Protein AF-A0A410UEY9-F1 (afdb_monomer)

pLDDT: mean 83.51, std 10.95, range [48.16, 93.69]

Secondary structure (DSSP, 8-state):
----HHHHHHHHHHHHHTTTT--HHHHHHHHHHHHHHHHTT--HHHHHHHHHHHHHHHHHHHHHHTT-

Solvent-accessible surface area (backbone atoms only — not comparable to full-atom values): 3778 Å² total; per-residue (Å²): 133,86,81,50,72,67,57,55,52,50,43,48,52,51,34,56,66,76,43,80,90,55,53,72,66,48,48,53,50,15,46,47,49,16,48,53,35,41,74,74,69,42,52,71,70,56,9,36,48,51,10,35,51,51,35,54,50,55,49,54,51,50,64,54,64,78,71,115

Radius of gyration: 12.58 Å; Cα contacts (8 Å, |Δi|>4): 62; chains: 1; bounding box: 34×16×34 Å

Nearest PDB structures (foldseek):
  5cwg-assembly1_A  TM=4.911E-01  e=3.195E+00  synthetic construct
  2h9c-assembly1_A  TM=5.731E-01  e=9.046E+00  Pseudomonas aeruginosa PAO1

Sequence (68 aa):
MSVYPYDLFIMRRSVRRATNGASRDTIRRGERIAMDCLEHGRSRAESITAGTAYIRRTVRERSRGDAA

Mean predicted aligned error: 5.69 Å

Structure (mmCIF, N/CA/C/O backbone):
data_AF-A0A410UEY9-F1
#
_entry.id   AF-A0A410UEY9-F1
#
loop_
_atom_site.group_PDB
_atom_site.id
_atom_site.type_symbol
_atom_site.label_atom_id
_atom_site.label_alt_id
_atom_site.label_comp_id
_atom_site.label_asym_id
_atom_site.label_entity_id
_atom_site.label_seq_id
_atom_site.pdbx_PDB_ins_code
_atom_site.Cartn_x
_atom_site.Cartn_y
_atom_site.Cartn_z
_atom_site.occupancy
_atom_site.B_iso_or_equiv
_atom_site.auth_seq_id
_atom_site.auth_comp_id
_atom_site.auth_asym_id
_atom_site.auth_atom_id
_atom_site.pdbx_PDB_model_num
ATOM 1 N N . MET A 1 1 ? 17.161 -0.618 -10.516 1.00 54.56 1 MET A N 1
ATOM 2 C CA . MET A 1 1 ? 16.009 -0.180 -11.336 1.00 54.56 1 MET A CA 1
ATOM 3 C C . MET A 1 1 ? 15.717 1.275 -11.013 1.00 54.56 1 MET A C 1
ATOM 5 O O . MET A 1 1 ? 15.453 1.567 -9.857 1.00 54.56 1 MET A O 1
ATOM 9 N N . SER A 1 2 ? 15.807 2.189 -11.984 1.00 56.84 2 SER A N 1
ATOM 10 C CA . SER A 1 2 ? 15.358 3.573 -11.775 1.00 56.84 2 SER A CA 1
ATOM 11 C C . SER A 1 2 ? 13.834 3.598 -11.756 1.00 56.84 2 SER A C 1
ATOM 13 O O . SER A 1 2 ? 13.203 3.334 -12.776 1.00 56.84 2 SER A O 1
ATOM 15 N N . VAL A 1 3 ? 13.237 3.884 -10.599 1.00 63.97 3 VAL A N 1
ATOM 16 C CA . VAL A 1 3 ? 11.795 4.126 -10.497 1.00 63.97 3 VAL A CA 1
ATOM 17 C C . VAL A 1 3 ? 11.491 5.444 -11.202 1.00 63.97 3 VAL A C 1
ATOM 19 O O . VAL A 1 3 ? 11.957 6.503 -10.778 1.00 63.97 3 VAL A O 1
ATOM 22 N N . TYR A 1 4 ? 10.726 5.394 -12.292 1.00 77.38 4 TYR A N 1
ATOM 23 C CA . TYR A 1 4 ? 10.410 6.598 -13.049 1.00 77.38 4 TYR A CA 1
ATOM 24 C C . TYR A 1 4 ? 9.454 7.510 -12.257 1.00 77.38 4 TYR A C 1
ATOM 26 O O . TYR A 1 4 ? 8.517 7.022 -11.614 1.00 77.38 4 TYR A O 1
ATOM 34 N N . PRO A 1 5 ? 9.606 8.847 -12.345 1.00 75.81 5 PRO A N 1
ATOM 35 C CA . PRO A 1 5 ? 8.726 9.804 -11.664 1.00 75.81 5 PRO A CA 1
ATOM 36 C C . PRO A 1 5 ? 7.237 9.602 -11.992 1.00 75.81 5 PRO A C 1
ATOM 38 O O . PRO A 1 5 ? 6.360 9.829 -11.157 1.00 75.81 5 PRO A O 1
ATOM 41 N N . TYR A 1 6 ? 6.951 9.131 -13.207 1.00 79.88 6 TYR A N 1
ATOM 42 C CA . TYR A 1 6 ? 5.604 8.806 -13.665 1.00 79.88 6 TYR A CA 1
ATOM 43 C C . TYR A 1 6 ? 4.994 7.602 -12.927 1.00 79.88 6 TYR A C 1
ATOM 45 O O . TYR A 1 6 ? 3.808 7.609 -12.583 1.00 79.88 6 TYR A O 1
ATOM 53 N N . ASP A 1 7 ? 5.803 6.587 -12.622 1.00 74.56 7 ASP A N 1
ATOM 54 C CA . ASP A 1 7 ? 5.358 5.398 -11.893 1.00 74.56 7 ASP A CA 1
ATOM 55 C C . ASP A 1 7 ? 5.032 5.743 -10.445 1.00 74.56 7 ASP A C 1
ATOM 57 O O . ASP A 1 7 ? 3.982 5.353 -9.935 1.00 74.56 7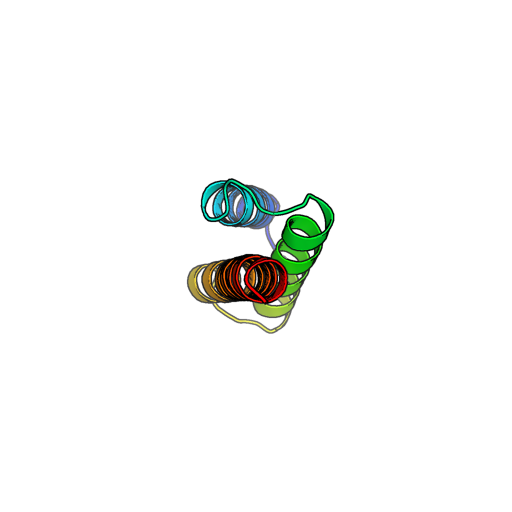 ASP A O 1
ATOM 61 N N . LEU A 1 8 ? 5.872 6.578 -9.834 1.00 79.75 8 LEU A N 1
ATOM 62 C CA . LEU A 1 8 ? 5.653 7.186 -8.524 1.00 79.75 8 LEU A CA 1
ATOM 63 C C . LEU A 1 8 ? 4.316 7.934 -8.449 1.00 79.75 8 LEU A C 1
ATOM 65 O O . LEU A 1 8 ? 3.528 7.722 -7.521 1.00 79.75 8 LEU A O 1
ATOM 69 N N . PHE A 1 9 ? 4.041 8.793 -9.434 1.00 84.69 9 PHE A N 1
ATOM 70 C CA . PHE A 1 9 ? 2.806 9.572 -9.485 1.00 84.69 9 PHE A CA 1
ATOM 71 C C . PHE A 1 9 ? 1.566 8.675 -9.558 1.00 84.69 9 PHE A C 1
ATOM 73 O O . PHE A 1 9 ? 0.623 8.842 -8.779 1.00 84.69 9 PHE A O 1
ATOM 80 N N . ILE A 1 10 ? 1.565 7.693 -10.459 1.00 83.62 10 ILE A N 1
ATOM 81 C CA . ILE A 1 10 ? 0.416 6.797 -10.606 1.00 83.62 10 ILE A CA 1
ATOM 82 C C . ILE A 1 10 ? 0.273 5.865 -9.410 1.00 83.62 10 ILE A C 1
ATOM 84 O O . ILE A 1 10 ? -0.855 5.638 -8.986 1.00 83.62 10 ILE A O 1
ATOM 88 N N . MET A 1 11 ? 1.363 5.349 -8.838 1.00 84.94 11 MET A N 1
ATOM 89 C CA . MET A 1 11 ? 1.279 4.504 -7.647 1.00 84.94 11 MET A CA 1
ATOM 90 C C . MET A 1 11 ? 0.602 5.246 -6.498 1.00 84.94 11 MET A C 1
ATOM 92 O O . MET A 1 11 ? -0.411 4.774 -5.982 1.00 84.94 11 MET A O 1
ATOM 96 N N . ARG A 1 12 ? 1.080 6.451 -6.161 1.00 84.81 12 ARG A N 1
ATOM 97 C CA . ARG A 1 12 ? 0.479 7.278 -5.101 1.00 84.81 12 ARG A CA 1
ATOM 98 C C . ARG A 1 12 ? -0.980 7.615 -5.395 1.00 84.81 12 ARG A C 1
ATOM 100 O O . ARG A 1 12 ? -1.836 7.513 -4.517 1.00 84.81 12 ARG A O 1
ATOM 107 N N . ARG A 1 13 ? -1.298 7.958 -6.648 1.00 86.25 13 ARG A N 1
ATOM 108 C CA . ARG A 1 13 ? -2.674 8.255 -7.071 1.00 86.25 13 ARG A CA 1
ATOM 109 C C . ARG A 1 13 ? -3.600 7.045 -6.927 1.00 86.25 13 ARG A C 1
ATOM 111 O O . ARG A 1 13 ? -4.714 7.199 -6.426 1.00 86.25 13 ARG A O 1
ATOM 118 N N . SER A 1 14 ? -3.157 5.867 -7.355 1.00 83.56 14 SER A N 1
ATOM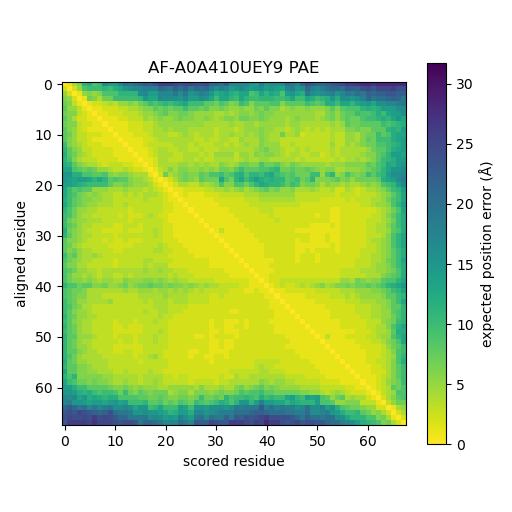 119 C CA . SER A 1 14 ? -3.929 4.624 -7.291 1.00 83.56 14 SER A CA 1
ATOM 120 C C . SER A 1 14 ? -4.148 4.171 -5.852 1.00 83.56 14 SER A C 1
ATOM 122 O O . SER A 1 14 ? -5.279 3.859 -5.480 1.00 83.56 14 SER A O 1
ATOM 124 N N . VAL A 1 15 ? -3.096 4.214 -5.028 1.00 81.94 15 VAL A N 1
ATOM 125 C CA . VAL A 1 15 ? -3.168 3.871 -3.602 1.00 81.94 15 VAL A CA 1
ATOM 126 C C . VAL A 1 15 ? -4.150 4.791 -2.880 1.00 81.94 15 VAL A C 1
ATOM 128 O O . VAL A 1 15 ? -5.059 4.305 -2.214 1.00 81.94 15 VAL A O 1
ATOM 131 N N . ARG A 1 16 ? -4.048 6.110 -3.091 1.00 83.50 16 ARG A N 1
ATOM 132 C CA . ARG A 1 16 ? -4.948 7.094 -2.474 1.00 83.50 16 ARG A CA 1
ATOM 133 C C . ARG A 1 16 ? -6.413 6.912 -2.889 1.00 83.50 16 ARG A C 1
ATOM 135 O O . ARG A 1 16 ? -7.294 7.043 -2.047 1.00 83.50 16 ARG A O 1
ATOM 142 N N . ARG A 1 17 ? -6.690 6.619 -4.168 1.00 79.69 17 ARG A N 1
ATOM 143 C CA . ARG A 1 17 ? -8.066 6.417 -4.669 1.00 79.69 17 ARG A CA 1
ATOM 144 C C . ARG A 1 17 ? -8.730 5.160 -4.118 1.00 79.69 17 ARG A C 1
ATOM 146 O O . ARG A 1 17 ? -9.938 5.151 -3.920 1.00 79.69 17 ARG A O 1
ATOM 153 N N . ALA A 1 18 ? -7.965 4.093 -3.916 1.00 73.25 18 ALA A N 1
ATOM 154 C CA . ALA A 1 18 ? -8.514 2.795 -3.539 1.00 73.25 18 ALA A CA 1
ATOM 155 C C . ALA A 1 18 ? -9.015 2.734 -2.084 1.00 73.25 18 ALA A C 1
ATOM 157 O O . ALA A 1 18 ? -9.561 1.706 -1.676 1.00 73.25 18 ALA A O 1
ATOM 158 N N . THR A 1 19 ? -8.780 3.787 -1.294 1.00 73.06 19 THR A N 1
ATOM 159 C CA . THR A 1 19 ? -8.894 3.754 0.167 1.00 73.06 19 THR A CA 1
ATOM 160 C C . THR A 1 19 ? -9.504 5.041 0.723 1.00 73.06 19 THR A C 1
ATOM 162 O O . THR A 1 19 ? -8.951 5.674 1.628 1.00 73.06 19 THR A O 1
ATOM 165 N N . ASN A 1 20 ? -10.644 5.451 0.164 1.00 72.75 20 ASN A N 1
ATOM 166 C CA . ASN A 1 20 ? -11.447 6.536 0.726 1.00 72.75 20 ASN A CA 1
ATOM 167 C C . ASN A 1 20 ? -11.825 6.189 2.181 1.00 72.75 20 ASN A C 1
ATOM 169 O O . ASN A 1 20 ? -12.303 5.089 2.444 1.00 72.75 20 ASN A O 1
ATOM 173 N N . GLY A 1 21 ? -11.558 7.100 3.122 1.00 77.38 21 GLY A N 1
ATOM 174 C CA . GLY A 1 21 ? -11.795 6.895 4.561 1.00 77.38 21 GLY A CA 1
ATOM 175 C C . GLY A 1 21 ? -10.592 6.377 5.364 1.00 77.38 21 GLY A C 1
ATOM 176 O O . GLY A 1 21 ? -10.658 6.314 6.589 1.00 77.38 21 GLY A O 1
ATOM 177 N N . ALA A 1 22 ? -9.468 6.050 4.719 1.00 85.12 22 ALA A N 1
ATOM 178 C CA . ALA A 1 22 ? -8.237 5.730 5.436 1.00 85.12 22 ALA A CA 1
ATOM 179 C C . ALA A 1 22 ? -7.573 6.993 6.007 1.00 85.12 22 ALA A C 1
ATOM 181 O O . ALA A 1 22 ? -7.557 8.050 5.373 1.00 85.12 22 ALA A O 1
ATOM 182 N N . SER A 1 23 ? -6.962 6.873 7.189 1.00 89.75 23 SER A N 1
ATOM 183 C CA . SER A 1 23 ? -6.189 7.978 7.760 1.00 89.75 23 SER A CA 1
ATOM 184 C C . SER A 1 23 ? -4.975 8.311 6.883 1.00 89.75 23 SER A C 1
ATOM 186 O O . SER A 1 23 ? -4.417 7.437 6.208 1.00 89.75 23 SER A O 1
ATOM 188 N N . ARG A 1 24 ? -4.517 9.568 6.930 1.00 88.94 24 ARG A N 1
ATOM 189 C CA . ARG A 1 24 ? -3.336 10.027 6.179 1.00 88.94 24 ARG A CA 1
ATOM 190 C C . ARG A 1 24 ? -2.095 9.173 6.459 1.00 88.94 24 ARG A C 1
ATOM 192 O O . ARG A 1 24 ? -1.313 8.927 5.541 1.00 88.94 24 ARG A O 1
ATOM 199 N N . ASP A 1 25 ? -1.928 8.703 7.691 1.00 90.94 25 ASP A N 1
ATOM 200 C CA . ASP A 1 25 ? -0.780 7.881 8.081 1.00 90.94 25 ASP A CA 1
ATOM 201 C C . ASP A 1 25 ? -0.879 6.458 7.535 1.00 90.94 25 ASP A C 1
ATOM 203 O O . ASP A 1 25 ? 0.122 5.893 7.091 1.00 90.94 25 ASP A O 1
ATOM 207 N N . THR A 1 26 ? -2.092 5.901 7.4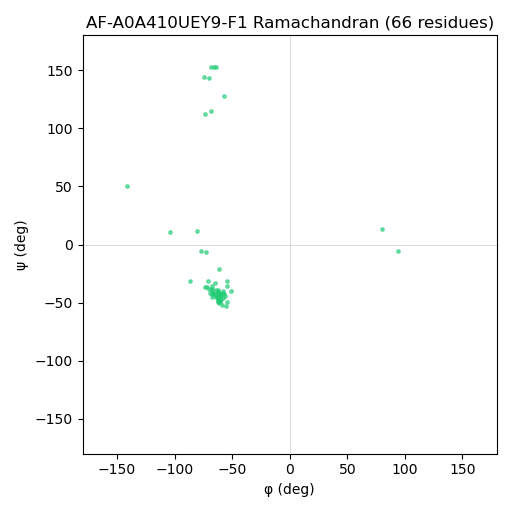80 1.00 91.19 26 THR A N 1
ATOM 208 C CA . THR A 1 26 ? -2.340 4.607 6.834 1.00 91.19 26 THR A CA 1
ATOM 209 C C . THR A 1 26 ? -2.027 4.693 5.341 1.00 91.19 26 THR A C 1
ATOM 211 O O . THR A 1 26 ? -1.331 3.827 4.814 1.00 91.19 26 THR A O 1
ATOM 214 N N . ILE A 1 27 ? -2.463 5.771 4.677 1.00 90.62 27 ILE A N 1
ATOM 215 C CA . ILE A 1 27 ? -2.169 6.021 3.258 1.00 90.62 27 ILE A CA 1
ATOM 216 C C . ILE A 1 27 ? -0.659 6.138 3.034 1.00 90.62 27 ILE A C 1
ATOM 218 O O . ILE A 1 27 ? -0.129 5.449 2.168 1.00 90.62 27 ILE A O 1
ATOM 222 N N . ARG A 1 28 ? 0.058 6.929 3.845 1.00 90.62 28 ARG A N 1
ATOM 223 C CA . ARG A 1 28 ? 1.525 7.060 3.752 1.00 90.62 28 ARG A CA 1
ATOM 224 C C . ARG A 1 28 ? 2.254 5.725 3.920 1.00 90.62 28 ARG A C 1
ATOM 226 O O . ARG A 1 28 ? 3.223 5.475 3.208 1.00 90.62 28 ARG A O 1
ATOM 233 N N . ARG A 1 29 ? 1.807 4.863 4.840 1.00 92.81 29 ARG A N 1
ATOM 234 C CA . ARG A 1 29 ? 2.382 3.514 4.997 1.00 92.81 29 ARG A CA 1
ATOM 235 C C . ARG A 1 29 ? 2.093 2.625 3.791 1.00 92.81 29 ARG A C 1
ATOM 237 O O . ARG A 1 29 ? 3.006 1.957 3.326 1.00 92.81 29 ARG A O 1
ATOM 244 N N . GLY A 1 30 ? 0.875 2.651 3.250 1.00 92.44 30 GLY A N 1
ATOM 245 C CA . GLY A 1 30 ? 0.548 1.907 2.030 1.00 92.44 30 GLY A CA 1
ATOM 246 C C . GLY A 1 30 ? 1.330 2.390 0.804 1.00 92.44 30 GLY A C 1
ATOM 247 O O . GLY A 1 30 ? 1.805 1.571 0.024 1.00 92.44 30 GLY A O 1
ATOM 248 N N . GLU A 1 31 ? 1.532 3.704 0.658 1.00 91.12 31 GLU A N 1
ATOM 249 C CA . GLU A 1 31 ? 2.400 4.280 -0.380 1.00 91.12 31 GLU A CA 1
ATOM 250 C C . GLU A 1 31 ? 3.847 3.795 -0.228 1.00 91.12 31 GLU A C 1
ATOM 252 O O . GLU A 1 31 ? 4.466 3.434 -1.226 1.00 91.12 31 GLU A O 1
ATOM 257 N N . ARG A 1 32 ? 4.374 3.739 1.004 1.00 92.12 32 ARG A N 1
ATOM 258 C CA . ARG A 1 32 ? 5.714 3.202 1.276 1.00 92.12 32 ARG A CA 1
ATOM 259 C C . ARG A 1 32 ? 5.821 1.726 0.897 1.00 92.12 32 ARG A C 1
ATOM 261 O O . ARG A 1 32 ? 6.714 1.382 0.145 1.00 92.12 32 ARG A O 1
ATOM 268 N N . ILE A 1 33 ? 4.870 0.890 1.317 1.00 93.38 33 ILE A N 1
ATOM 269 C CA . ILE A 1 33 ? 4.848 -0.542 0.967 1.00 93.38 33 ILE A CA 1
ATOM 270 C C . ILE A 1 33 ? 4.853 -0.739 -0.552 1.00 93.38 33 ILE A C 1
ATOM 272 O O . ILE A 1 33 ? 5.595 -1.569 -1.066 1.00 93.38 33 ILE A O 1
ATOM 276 N N . ALA A 1 34 ? 4.045 0.035 -1.281 1.00 91.56 34 ALA A N 1
ATOM 277 C CA . ALA A 1 34 ? 4.028 -0.037 -2.737 1.00 91.56 34 ALA A CA 1
ATOM 278 C C . ALA A 1 34 ? 5.400 0.317 -3.336 1.00 91.56 34 ALA A C 1
ATOM 280 O O . ALA A 1 34 ? 5.879 -0.377 -4.231 1.00 91.56 34 ALA A O 1
ATOM 281 N N . MET A 1 35 ? 6.043 1.376 -2.837 1.00 89.19 35 MET A N 1
ATOM 282 C CA . MET A 1 35 ? 7.382 1.775 -3.280 1.00 89.19 35 MET A CA 1
ATOM 283 C C . MET A 1 35 ? 8.424 0.702 -2.985 1.00 89.19 35 MET A C 1
ATOM 285 O O . MET A 1 35 ? 9.138 0.313 -3.903 1.00 89.19 35 MET A O 1
ATOM 289 N N . ASP A 1 36 ? 8.434 0.155 -1.770 1.00 92.38 36 ASP A N 1
ATOM 290 C CA . ASP A 1 36 ? 9.351 -0.915 -1.385 1.00 92.38 36 ASP A CA 1
ATOM 291 C C . ASP A 1 36 ? 9.175 -2.119 -2.324 1.00 92.38 36 ASP A C 1
ATOM 293 O O . ASP A 1 36 ? 10.150 -2.628 -2.869 1.00 92.38 36 ASP A O 1
ATOM 297 N N . CYS A 1 37 ? 7.938 -2.543 -2.617 1.00 91.12 37 CYS A N 1
ATOM 298 C CA . CYS A 1 37 ? 7.691 -3.622 -3.580 1.00 91.12 37 CYS A CA 1
ATOM 299 C C . CYS A 1 37 ? 8.290 -3.323 -4.962 1.00 91.12 37 CYS A C 1
ATOM 301 O O . CYS A 1 37 ? 8.880 -4.208 -5.581 1.00 91.12 37 CYS A O 1
ATOM 303 N N . LEU A 1 38 ? 8.155 -2.084 -5.442 1.00 88.00 38 LEU A N 1
ATOM 304 C CA . LEU A 1 38 ? 8.688 -1.676 -6.740 1.00 88.00 38 LEU A CA 1
ATOM 305 C C . LEU A 1 38 ? 10.226 -1.668 -6.748 1.00 88.00 38 LEU A C 1
ATOM 307 O O . LEU A 1 38 ? 10.835 -2.098 -7.725 1.00 88.00 38 LEU A O 1
ATOM 311 N N . GLU A 1 39 ? 10.854 -1.236 -5.653 1.00 88.94 39 GLU A N 1
ATOM 312 C CA . GLU A 1 39 ? 12.312 -1.266 -5.473 1.00 88.94 39 GLU A CA 1
ATOM 313 C C . GLU A 1 39 ? 12.864 -2.698 -5.428 1.00 88.94 39 GLU A C 1
ATOM 315 O O . GLU A 1 39 ? 13.939 -2.958 -5.966 1.00 88.94 39 GLU A O 1
ATOM 320 N N . HIS A 1 40 ? 12.093 -3.647 -4.889 1.00 91.50 40 HIS A N 1
ATOM 321 C CA . HIS A 1 40 ? 12.427 -5.077 -4.864 1.00 91.50 40 HIS A CA 1
ATOM 322 C C . HIS A 1 40 ? 12.125 -5.804 -6.188 1.00 91.50 40 HIS A C 1
ATOM 324 O O . HIS A 1 40 ? 12.141 -7.033 -6.248 1.00 91.50 40 HIS A O 1
ATOM 330 N N . GLY A 1 41 ? 11.835 -5.061 -7.259 1.00 88.38 41 GLY A N 1
ATOM 331 C CA . GLY A 1 41 ? 11.644 -5.614 -8.598 1.00 88.38 41 GLY A CA 1
ATOM 332 C C . GLY A 1 41 ? 10.265 -6.221 -8.851 1.00 88.38 41 GLY A C 1
ATOM 333 O O . GLY A 1 41 ? 10.084 -6.903 -9.860 1.00 88.38 41 GLY A O 1
ATOM 334 N N . ARG A 1 42 ? 9.275 -5.973 -7.980 1.00 89.50 42 ARG A N 1
ATOM 335 C CA . ARG A 1 42 ? 7.881 -6.333 -8.276 1.00 89.50 42 ARG A CA 1
ATOM 336 C C . ARG A 1 42 ? 7.337 -5.464 -9.396 1.00 89.50 42 ARG A C 1
ATOM 338 O O . ARG A 1 42 ? 7.748 -4.318 -9.593 1.00 89.50 42 ARG A O 1
ATOM 345 N N . SER A 1 43 ? 6.366 -6.007 -10.122 1.00 90.25 43 SER A N 1
ATOM 346 C CA . SER A 1 43 ? 5.679 -5.228 -11.143 1.00 90.25 43 SER A CA 1
ATOM 347 C C . SER A 1 43 ? 4.875 -4.095 -10.500 1.00 90.25 43 SER A C 1
ATOM 349 O O . SER A 1 43 ? 4.372 -4.201 -9.380 1.00 90.25 43 SER A O 1
ATOM 351 N N . ARG A 1 44 ? 4.667 -3.009 -11.246 1.00 86.69 44 ARG A N 1
ATOM 352 C CA . ARG A 1 44 ? 3.852 -1.867 -10.805 1.00 86.69 44 ARG A CA 1
ATOM 353 C C . ARG A 1 44 ? 2.464 -2.274 -10.296 1.00 86.69 44 ARG A C 1
ATOM 355 O O . ARG A 1 44 ? 1.978 -1.702 -9.323 1.00 86.69 44 ARG A O 1
ATOM 362 N N . ALA A 1 45 ? 1.818 -3.235 -10.954 1.00 88.75 45 ALA A N 1
ATOM 363 C CA . ALA A 1 45 ? 0.492 -3.708 -10.566 1.00 88.75 45 ALA A CA 1
ATOM 364 C C . ALA A 1 45 ? 0.518 -4.423 -9.206 1.00 88.75 45 ALA A C 1
ATOM 366 O O . ALA A 1 45 ? -0.348 -4.183 -8.362 1.00 88.75 45 ALA A O 1
ATOM 367 N N . GLU A 1 46 ? 1.537 -5.247 -8.962 1.00 92.25 46 GLU A N 1
ATOM 368 C CA . GLU A 1 46 ? 1.722 -5.927 -7.679 1.00 92.25 46 GLU A C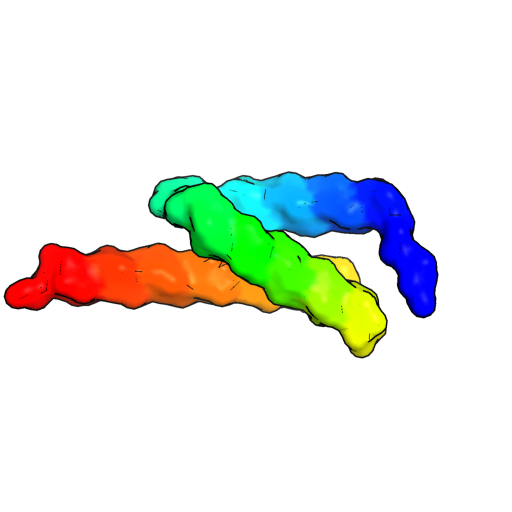A 1
ATOM 369 C C . GLU A 1 46 ? 2.030 -4.938 -6.557 1.00 92.25 46 GLU A C 1
ATOM 371 O O . GLU A 1 46 ? 1.439 -5.025 -5.484 1.00 92.25 46 GLU A O 1
ATOM 376 N N . SER A 1 47 ? 2.882 -3.950 -6.822 1.00 92.44 47 SER A N 1
ATOM 377 C CA . SER A 1 47 ? 3.223 -2.900 -5.864 1.00 92.44 47 SER A CA 1
ATOM 378 C C . SER A 1 47 ? 2.001 -2.091 -5.423 1.00 92.44 47 SER A C 1
ATOM 380 O O . SER A 1 47 ? 1.758 -1.910 -4.228 1.00 92.44 47 SER A O 1
ATOM 382 N N . ILE A 1 48 ? 1.165 -1.659 -6.374 1.00 91.00 48 ILE A N 1
ATOM 383 C CA . ILE A 1 48 ? -0.097 -0.96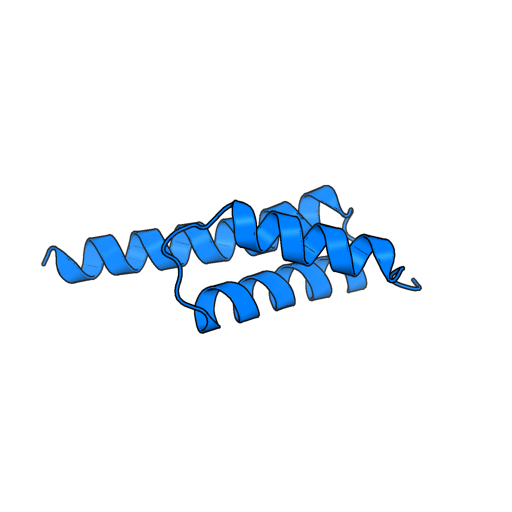5 -6.070 1.00 91.00 48 ILE A CA 1
ATOM 384 C C . ILE A 1 48 ? -1.033 -1.878 -5.267 1.00 91.00 48 ILE A C 1
ATOM 386 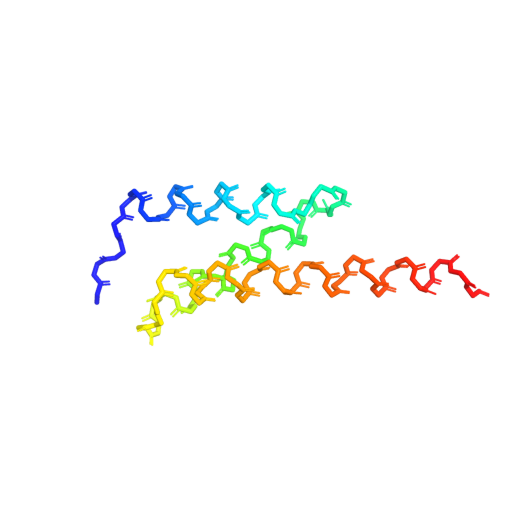O O . ILE A 1 48 ? -1.655 -1.441 -4.293 1.00 91.00 48 ILE A O 1
ATOM 390 N N . THR A 1 49 ? -1.121 -3.154 -5.644 1.00 93.38 49 THR A N 1
ATOM 391 C CA . THR A 1 49 ? -1.936 -4.146 -4.931 1.00 93.38 49 THR A CA 1
ATOM 392 C C . THR A 1 49 ? -1.480 -4.308 -3.482 1.00 93.38 49 THR A C 1
ATOM 394 O O . THR A 1 49 ? -2.314 -4.277 -2.581 1.00 93.38 49 THR A O 1
ATOM 397 N N . ALA A 1 50 ? -0.175 -4.392 -3.228 1.00 93.69 50 ALA A N 1
ATOM 398 C CA . ALA A 1 50 ? 0.374 -4.533 -1.883 1.00 93.69 50 ALA A CA 1
ATOM 399 C C . ALA A 1 50 ? 0.037 -3.326 -0.989 1.00 93.69 50 ALA A C 1
ATOM 401 O O . ALA A 1 50 ? -0.505 -3.489 0.109 1.00 93.69 50 ALA A O 1
ATOM 402 N N . GLY A 1 51 ? 0.276 -2.106 -1.485 1.00 92.81 51 GLY A N 1
ATOM 403 C CA . GLY A 1 51 ? -0.031 -0.880 -0.743 1.00 92.81 51 GLY A CA 1
ATOM 404 C C . GLY A 1 51 ? -1.524 -0.722 -0.441 1.00 92.81 51 GLY A C 1
ATOM 405 O O . GLY A 1 51 ? -1.909 -0.374 0.677 1.00 92.81 51 GLY A O 1
ATOM 406 N N . THR A 1 52 ? -2.387 -1.028 -1.412 1.00 92.31 52 THR A N 1
ATOM 407 C CA . THR A 1 52 ? -3.847 -0.948 -1.230 1.00 92.31 52 THR A CA 1
ATOM 408 C C . THR A 1 52 ? -4.397 -2.048 -0.325 1.00 92.31 52 THR A C 1
ATOM 410 O O . THR A 1 52 ? -5.292 -1.776 0.478 1.00 92.31 52 THR A O 1
ATOM 413 N N . ALA A 1 53 ? -3.854 -3.266 -0.395 1.00 92.81 53 ALA A N 1
ATOM 414 C CA . ALA A 1 53 ? -4.230 -4.373 0.479 1.00 92.81 53 ALA A CA 1
ATOM 415 C C . ALA A 1 53 ? -3.923 -4.064 1.950 1.00 92.81 53 ALA A C 1
ATOM 417 O O . ALA A 1 53 ? -4.786 -4.282 2.804 1.00 92.81 53 ALA A O 1
ATOM 418 N N . TYR A 1 54 ? -2.748 -3.489 2.238 1.00 92.50 54 TYR A N 1
ATOM 419 C CA . TYR A 1 54 ? -2.393 -3.033 3.584 1.00 92.50 54 TYR A CA 1
ATOM 420 C C . TYR A 1 54 ? -3.434 -2.055 4.133 1.00 92.50 54 TYR A C 1
ATOM 422 O O . TYR A 1 54 ? -4.006 -2.280 5.199 1.00 92.50 54 TYR A O 1
ATOM 430 N N . ILE A 1 55 ? -3.740 -0.999 3.375 1.00 90.38 55 ILE A N 1
ATOM 431 C CA . ILE A 1 55 ? -4.667 0.035 3.839 1.00 90.38 55 ILE A CA 1
ATOM 432 C C . ILE A 1 55 ? -6.074 -0.537 4.047 1.00 90.38 55 ILE A C 1
ATOM 434 O O . ILE A 1 55 ? -6.690 -0.273 5.079 1.00 90.38 55 ILE A O 1
ATOM 438 N N . ARG A 1 56 ? -6.584 -1.343 3.104 1.00 90.06 56 ARG A N 1
ATOM 439 C CA . ARG A 1 56 ? -7.905 -1.986 3.228 1.00 90.06 56 ARG A CA 1
ATOM 440 C C . ARG A 1 56 ? -7.990 -2.860 4.473 1.00 90.06 56 ARG A C 1
ATOM 442 O O . ARG A 1 56 ? -8.999 -2.820 5.175 1.00 90.06 56 ARG A O 1
ATOM 449 N N . ARG A 1 57 ? -6.933 -3.621 4.760 1.00 91.00 57 ARG A N 1
ATOM 450 C CA . ARG A 1 57 ? -6.840 -4.441 5.967 1.00 91.00 57 ARG A CA 1
ATOM 451 C C . ARG A 1 57 ? -6.888 -3.575 7.225 1.00 91.00 57 ARG A C 1
ATOM 453 O O . ARG A 1 57 ? -7.724 -3.832 8.082 1.00 91.00 57 ARG A O 1
ATOM 460 N N . THR A 1 58 ? -6.067 -2.530 7.308 1.0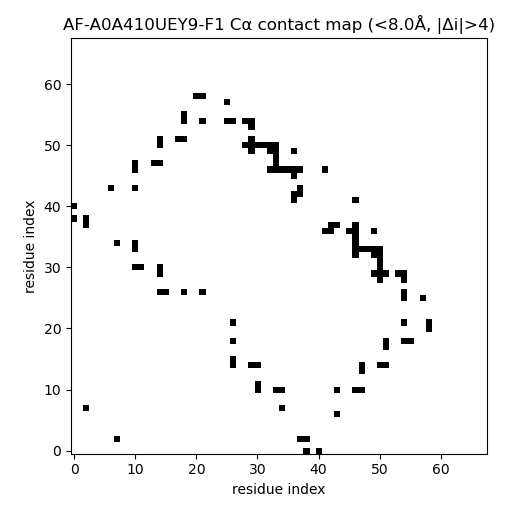0 89.38 58 THR A N 1
ATOM 461 C CA . THR A 1 58 ? -6.024 -1.641 8.481 1.00 89.38 58 THR A CA 1
ATOM 462 C C . THR A 1 58 ? -7.351 -0.917 8.718 1.00 89.38 58 THR A C 1
ATOM 464 O O . THR A 1 58 ? -7.789 -0.799 9.859 1.00 89.38 58 THR A O 1
ATOM 467 N N . VAL A 1 59 ? -8.017 -0.450 7.656 1.00 87.00 59 VAL A N 1
ATOM 468 C CA . VAL A 1 59 ? -9.348 0.169 7.767 1.00 87.00 59 VAL A CA 1
ATOM 469 C C . VAL A 1 59 ? -10.363 -0.844 8.296 1.00 87.00 59 VAL A C 1
ATOM 471 O O . VAL A 1 59 ? -11.091 -0.540 9.235 1.00 87.00 59 VAL A O 1
ATOM 474 N N . ARG A 1 60 ? -10.366 -2.070 7.757 1.00 86.56 60 ARG A N 1
ATOM 475 C CA . ARG A 1 60 ? -11.270 -3.138 8.205 1.00 86.56 60 ARG A CA 1
ATOM 476 C C . ARG A 1 60 ? -11.038 -3.539 9.663 1.00 86.56 60 ARG A C 1
ATOM 478 O O . ARG A 1 60 ? -12.001 -3.831 10.362 1.00 86.56 60 ARG A O 1
ATOM 485 N N . G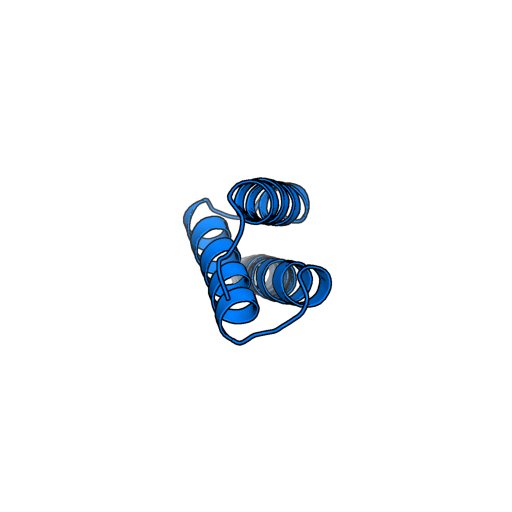LU A 1 61 ? -9.786 -3.592 10.108 1.00 85.06 61 GLU A N 1
ATOM 486 C CA . GLU A 1 61 ? -9.432 -3.901 11.499 1.00 85.06 61 GLU A CA 1
ATOM 487 C C . GLU A 1 61 ? -9.921 -2.807 12.455 1.00 85.06 61 GLU A C 1
ATOM 489 O O . GLU A 1 61 ? -10.521 -3.132 13.475 1.00 85.06 61 GLU A O 1
ATOM 494 N N . ARG A 1 62 ? -9.776 -1.524 12.094 1.00 79.31 62 ARG A N 1
ATOM 495 C CA . ARG A 1 62 ? -10.335 -0.414 12.886 1.00 79.31 62 ARG A CA 1
ATOM 496 C C . ARG A 1 62 ? -11.854 -0.484 13.001 1.00 79.31 62 ARG A C 1
ATOM 498 O O . ARG A 1 62 ? -12.369 -0.454 14.108 1.00 79.31 62 ARG A O 1
ATOM 505 N N . SER A 1 63 ? -12.557 -0.689 11.886 1.00 74.88 63 SER A N 1
ATOM 506 C CA . SER A 1 63 ? -14.021 -0.812 11.901 1.00 74.88 63 SER A CA 1
ATOM 507 C C . SER A 1 63 ? -14.535 -1.999 12.724 1.00 74.88 63 SER A C 1
ATOM 509 O O . SER A 1 63 ? -15.698 -2.007 13.106 1.00 74.88 63 SER A O 1
ATOM 511 N N . ARG A 1 64 ? -13.704 -3.020 12.971 1.00 73.50 64 ARG A N 1
ATOM 512 C CA . ARG A 1 64 ? -14.038 -4.143 13.860 1.00 73.50 64 ARG A CA 1
ATOM 513 C C . ARG A 1 64 ? -13.703 -3.860 15.322 1.00 73.50 64 ARG A C 1
ATOM 515 O O . ARG A 1 64 ? -14.390 -4.383 16.186 1.00 73.50 64 ARG A O 1
ATOM 522 N N . GLY A 1 65 ? -12.660 -3.072 15.583 1.00 60.72 65 GLY A N 1
ATOM 523 C CA . GLY A 1 65 ? -12.271 -2.660 16.932 1.00 60.72 65 GLY A CA 1
ATOM 524 C C . GLY A 1 65 ? -13.238 -1.656 17.561 1.00 60.72 65 GLY A C 1
ATOM 525 O O . GLY A 1 65 ? -13.443 -1.715 18.761 1.00 60.72 65 GLY A O 1
ATOM 526 N N . ASP A 1 66 ? -13.877 -0.803 16.755 1.00 56.94 66 ASP A N 1
ATOM 527 C CA . ASP A 1 66 ? -14.930 0.124 17.215 1.00 56.94 66 ASP A CA 1
ATOM 528 C C . ASP A 1 66 ? -16.297 -0.560 17.447 1.00 56.94 66 ASP A C 1
ATOM 530 O O . ASP A 1 66 ? -17.246 0.085 17.883 1.00 56.94 66 ASP A O 1
ATOM 534 N N . ALA A 1 67 ? -16.429 -1.852 17.120 1.00 54.75 67 ALA A N 1
ATOM 535 C CA . ALA A 1 67 ? -17.679 -2.611 17.220 1.00 54.75 67 ALA A CA 1
ATOM 536 C C . ALA A 1 67 ? -17.731 -3.572 18.429 1.00 54.75 67 ALA A C 1
ATOM 538 O O . ALA A 1 67 ? -18.622 -4.422 18.477 1.00 54.75 67 ALA A O 1
ATOM 539 N N . ALA A 1 68 ? -16.774 -3.469 19.357 1.00 48.16 68 ALA A N 1
ATOM 540 C CA . ALA A 1 68 ? -16.665 -4.270 20.580 1.00 48.16 68 ALA A CA 1
ATOM 541 C C . ALA A 1 68 ? -16.776 -3.374 21.819 1.00 48.16 68 ALA A C 1
ATOM 543 O O . ALA A 1 68 ? -17.3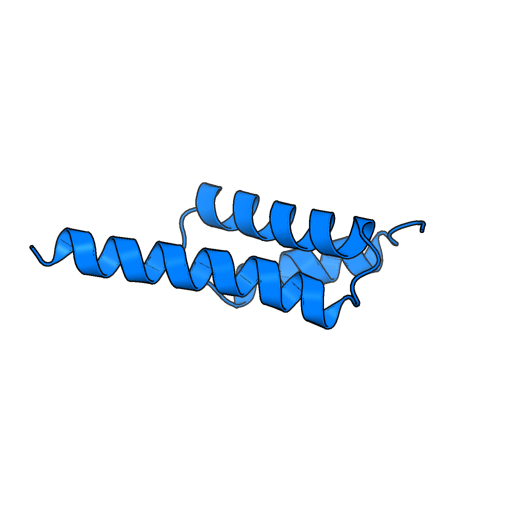81 -3.840 22.808 1.00 48.16 68 ALA A O 1
#

Foldseek 3Di:
DDDDPVLLVVLLVLLVVLAPPFDPVLSVVLSVQLVVCVVVVHDSVVSSVSSNVSRVVVVVVVVVVVVD